Protein AF-A0A3D3QKA6-F1 (afdb_monomer_lite)

Radius of gyration: 18.06 Å; chains: 1; bounding box: 46×45×47 Å

pLDDT: mean 85.17, std 13.93, range [40.06, 96.19]

Structure (mmCIF, N/CA/C/O backbone):
data_AF-A0A3D3QKA6-F1
#
_entry.id   AF-A0A3D3QKA6-F1
#
loop_
_atom_site.group_PDB
_atom_site.id
_atom_site.type_symbol
_atom_site.label_atom_id
_atom_site.label_alt_id
_atom_site.label_comp_id
_atom_site.label_asym_id
_atom_site.label_entity_id
_atom_site.label_seq_id
_atom_site.pdbx_PDB_ins_code
_atom_site.Cartn_x
_atom_site.Cartn_y
_atom_site.Cartn_z
_atom_site.occupancy
_atom_site.B_iso_or_equiv
_atom_site.auth_seq_id
_atom_site.auth_comp_id
_atom_site.auth_asym_id
_atom_site.auth_atom_id
_atom_site.pdbx_PDB_model_num
ATOM 1 N N . ASP A 1 1 ? -20.004 14.102 7.498 1.00 83.31 1 ASP A N 1
ATOM 2 C CA . ASP A 1 1 ? -20.063 13.233 8.700 1.00 83.31 1 ASP A CA 1
ATOM 3 C C . ASP A 1 1 ? -20.345 11.765 8.412 1.00 83.31 1 ASP A C 1
ATOM 5 O O . ASP A 1 1 ? -19.633 10.918 8.941 1.00 83.31 1 ASP A O 1
ATOM 9 N N . ARG A 1 2 ? -21.342 11.422 7.583 1.00 93.69 2 ARG A N 1
ATOM 10 C CA . ARG A 1 2 ? -21.678 10.014 7.299 1.00 93.69 2 ARG A CA 1
ATOM 11 C C . ARG A 1 2 ? -20.517 9.218 6.685 1.00 93.69 2 ARG A C 1
ATOM 13 O O . ARG A 1 2 ? -20.254 8.111 7.138 1.00 93.69 2 ARG A O 1
ATOM 20 N N . ASP A 1 3 ? -19.802 9.792 5.719 1.00 95.44 3 ASP A N 1
ATOM 21 C CA . ASP A 1 3 ? -18.732 9.079 5.003 1.00 95.44 3 ASP A CA 1
ATOM 22 C C . ASP A 1 3 ? -17.523 8.808 5.902 1.00 95.44 3 ASP A C 1
ATOM 24 O O . ASP A 1 3 ? -16.982 7.709 5.899 1.00 95.44 3 ASP A O 1
ATOM 28 N N . ILE A 1 4 ? -17.162 9.770 6.759 1.00 93.56 4 ILE A N 1
ATOM 29 C CA . ILE A 1 4 ? -16.107 9.588 7.765 1.00 93.56 4 ILE A CA 1
ATOM 30 C C . ILE A 1 4 ? -16.489 8.447 8.708 1.00 93.56 4 ILE A C 1
ATOM 32 O O . ILE A 1 4 ? -15.700 7.534 8.912 1.00 93.56 4 ILE A O 1
ATOM 36 N N . ASN A 1 5 ? -17.720 8.440 9.229 1.00 92.06 5 ASN A N 1
ATOM 37 C CA . ASN A 1 5 ? -18.192 7.348 10.081 1.00 92.06 5 ASN A CA 1
ATOM 38 C C . ASN A 1 5 ? -18.186 5.991 9.361 1.00 92.06 5 ASN A C 1
ATOM 40 O O . ASN A 1 5 ? -17.873 4.980 9.984 1.00 92.06 5 ASN A O 1
ATOM 44 N N . CYS A 1 6 ? -18.507 5.965 8.065 1.00 92.38 6 CYS A N 1
ATOM 45 C CA . CYS A 1 6 ? -18.419 4.759 7.244 1.00 92.38 6 CYS A CA 1
ATOM 46 C C . CYS A 1 6 ? -16.974 4.242 7.171 1.00 92.38 6 CYS A C 1
ATOM 48 O O . CYS A 1 6 ? -16.729 3.072 7.460 1.00 92.38 6 CYS A O 1
ATOM 50 N N . LEU A 1 7 ? -16.006 5.120 6.882 1.00 93.56 7 LEU A N 1
ATOM 51 C CA . LEU A 1 7 ? -14.583 4.764 6.837 1.00 93.56 7 LEU A CA 1
ATOM 52 C C . LEU A 1 7 ? -14.073 4.274 8.197 1.00 93.56 7 LEU A C 1
ATOM 54 O O . LEU A 1 7 ? -13.435 3.227 8.265 1.00 93.56 7 LEU A O 1
ATOM 58 N N . LEU A 1 8 ? -14.401 4.981 9.284 1.00 93.44 8 LEU A N 1
ATOM 59 C CA . LEU A 1 8 ? -14.001 4.579 10.636 1.00 93.44 8 LEU A CA 1
ATOM 60 C C . LEU A 1 8 ? -14.556 3.194 10.993 1.00 93.44 8 LEU A C 1
ATOM 62 O O . LEU A 1 8 ? -13.825 2.368 11.523 1.00 93.44 8 LEU A O 1
ATOM 66 N N . ARG A 1 9 ? -15.821 2.904 10.667 1.00 90.25 9 ARG A N 1
ATOM 67 C CA . ARG A 1 9 ? -16.431 1.587 10.926 1.00 90.25 9 ARG A CA 1
ATOM 68 C C . ARG A 1 9 ? -15.888 0.476 10.032 1.00 90.25 9 ARG A C 1
ATOM 70 O O . ARG A 1 9 ? -15.895 -0.673 10.453 1.00 90.25 9 ARG A O 1
ATOM 77 N N . SER A 1 10 ? -15.451 0.812 8.820 1.00 92.88 10 SER A N 1
ATOM 78 C CA . SER A 1 10 ? -14.953 -0.173 7.856 1.00 92.88 10 SER A CA 1
ATOM 79 C C . SER A 1 10 ? -13.518 -0.599 8.161 1.00 92.88 10 SER A C 1
ATOM 81 O O . SER A 1 10 ? -13.196 -1.773 8.055 1.00 92.88 10 SER A O 1
ATOM 83 N N . TYR A 1 11 ? -12.659 0.345 8.556 1.00 94.56 11 TYR A N 1
ATOM 84 C CA . TYR A 1 11 ? -11.219 0.101 8.685 1.00 94.56 11 TYR A CA 1
ATOM 85 C C . TYR A 1 11 ? -10.712 -0.020 10.126 1.00 94.56 11 TYR A C 1
ATOM 87 O O . TYR A 1 11 ? -9.586 -0.474 10.323 1.00 94.56 11 TYR A O 1
ATOM 95 N N . ALA A 1 12 ? -11.472 0.428 11.134 1.00 93.44 12 ALA A N 1
ATOM 96 C CA . ALA A 1 12 ? -10.968 0.441 12.503 1.00 93.44 12 ALA A CA 1
ATOM 97 C C . ALA A 1 12 ? -11.005 -0.942 13.153 1.00 93.44 12 ALA A C 1
ATOM 99 O O . ALA A 1 12 ? -12.075 -1.505 13.378 1.00 93.44 12 ALA A O 1
ATOM 100 N N . VAL A 1 13 ? -9.839 -1.409 13.590 1.00 91.12 13 VAL A N 1
ATOM 101 C CA . VAL A 1 13 ? -9.733 -2.506 14.553 1.00 91.12 13 VAL A CA 1
ATOM 102 C C . VAL A 1 13 ? -9.958 -1.943 15.946 1.00 91.12 13 VAL A C 1
ATOM 104 O O . VAL A 1 13 ? -9.255 -1.025 16.384 1.00 91.12 13 VAL A O 1
ATOM 107 N N . LYS A 1 14 ? -10.932 -2.490 16.671 1.00 87.62 14 LYS A N 1
ATOM 108 C CA . LYS A 1 14 ? -11.156 -2.105 18.064 1.00 87.62 14 LYS A CA 1
ATOM 109 C C . LYS A 1 14 ? -10.133 -2.789 18.968 1.00 87.62 14 LYS A C 1
ATOM 111 O O . LYS A 1 14 ? -9.947 -4.002 18.894 1.00 87.62 14 LYS A O 1
ATOM 116 N N . VAL A 1 15 ? -9.510 -2.018 19.857 1.00 85.31 15 VAL A N 1
ATOM 117 C CA . VAL A 1 15 ? -8.540 -2.530 20.834 1.00 85.31 15 VAL A CA 1
ATOM 118 C C . VAL A 1 15 ? -9.020 -2.201 22.258 1.00 85.31 15 VAL A C 1
ATOM 120 O O . VAL A 1 15 ? -9.281 -1.025 22.543 1.00 85.31 15 VAL A O 1
ATOM 123 N N . PRO A 1 16 ? -9.152 -3.201 23.160 1.00 80.62 16 PRO A N 1
ATOM 124 C CA . PRO A 1 16 ? -8.926 -4.642 22.948 1.00 80.62 16 PRO A CA 1
ATOM 125 C C . PRO A 1 16 ? -9.944 -5.277 21.986 1.00 80.62 16 PRO A C 1
ATOM 127 O O . PRO A 1 16 ? -11.100 -4.837 21.941 1.00 80.62 16 PRO A O 1
ATOM 130 N N . ARG A 1 17 ? -9.513 -6.306 21.238 1.00 74.31 17 ARG A N 1
ATOM 131 C CA . ARG A 1 17 ? -10.399 -7.083 20.358 1.00 74.31 17 ARG A CA 1
ATOM 132 C C . ARG A 1 17 ? -11.452 -7.788 21.211 1.00 74.31 17 ARG A C 1
ATOM 134 O O . ARG A 1 17 ? -11.113 -8.463 22.181 1.00 74.31 17 ARG A O 1
ATOM 141 N N . GLU A 1 18 ? -12.720 -7.596 20.869 1.00 69.56 18 GLU A N 1
ATOM 142 C CA . GLU A 1 18 ? -13.801 -8.405 21.432 1.00 69.56 18 GLU A CA 1
ATOM 143 C C . GLU A 1 18 ? -13.710 -9.800 20.813 1.00 69.56 18 GLU A C 1
ATOM 145 O O . GLU A 1 18 ? -13.625 -9.931 19.597 1.00 69.56 18 GLU A O 1
ATOM 150 N N . GLN A 1 19 ? -13.704 -10.842 21.643 1.00 62.72 19 GLN A N 1
ATOM 151 C CA . GLN A 1 19 ? -14.022 -12.186 21.170 1.00 62.72 19 GLN A CA 1
ATOM 152 C C . GLN A 1 19 ? -15.538 -12.237 20.988 1.00 62.72 19 GLN A C 1
ATOM 154 O O . GLN A 1 19 ? -16.265 -12.566 21.924 1.00 62.72 19 GLN A O 1
ATOM 159 N N . SER A 1 20 ? -16.018 -11.800 19.828 1.00 62.84 20 SER A N 1
ATOM 160 C CA . SER A 1 20 ? -17.395 -12.038 19.401 1.00 62.84 20 SER A CA 1
ATOM 161 C C . SER A 1 20 ? -17.460 -13.317 18.578 1.00 62.84 20 SER A C 1
ATOM 163 O O . SER A 1 20 ? -16.480 -13.695 17.934 1.00 62.84 20 SER A O 1
ATOM 165 N N . ASP A 1 21 ? -18.616 -13.974 18.604 1.00 62.91 21 ASP A N 1
ATOM 166 C CA . ASP A 1 21 ? -18.924 -15.061 17.682 1.00 62.91 21 ASP A CA 1
ATOM 167 C C . ASP A 1 21 ? -18.739 -14.555 16.234 1.00 62.91 21 ASP A C 1
ATOM 169 O O . ASP A 1 21 ? -19.217 -13.456 15.925 1.00 62.91 21 ASP A O 1
ATOM 173 N N . PRO A 1 22 ? -18.011 -15.269 15.355 1.00 61.38 22 PRO A N 1
ATOM 174 C CA . PRO A 1 22 ? -17.880 -14.890 13.951 1.00 61.38 22 PRO A CA 1
ATOM 175 C C . PRO A 1 22 ? -19.231 -14.752 13.232 1.00 61.38 22 PRO A C 1
ATOM 177 O O . PRO A 1 22 ? -19.319 -13.952 12.302 1.00 61.38 22 PRO A O 1
ATOM 180 N N . GLU A 1 23 ? -20.290 -15.446 13.670 1.00 63.56 23 GLU A N 1
ATOM 181 C CA . GLU A 1 23 ? -21.637 -15.267 13.098 1.00 63.56 23 GLU A CA 1
ATOM 182 C C . GLU A 1 23 ? -22.328 -13.967 13.560 1.00 63.56 23 GLU A C 1
ATOM 184 O O . GLU A 1 23 ? -23.185 -13.437 12.853 1.00 63.56 23 GLU A O 1
ATOM 189 N N . ASP A 1 24 ? -21.895 -13.396 14.690 1.00 58.84 24 ASP A N 1
ATOM 190 C CA . ASP A 1 24 ? -22.331 -12.088 15.206 1.00 58.84 24 ASP A CA 1
ATOM 191 C C . ASP A 1 24 ? -21.391 -10.941 14.787 1.00 58.84 24 ASP A C 1
ATOM 193 O O . ASP A 1 24 ? -21.586 -9.780 15.179 1.00 58.84 24 ASP A O 1
ATOM 197 N N . ALA A 1 25 ? -20.346 -11.237 14.005 1.00 60.66 25 ALA A N 1
ATOM 198 C CA . ALA A 1 25 ? -19.336 -10.264 13.623 1.00 60.66 25 ALA A CA 1
ATOM 199 C C . ALA A 1 25 ? -19.913 -9.226 12.647 1.00 60.66 25 ALA A C 1
ATOM 201 O O . ALA A 1 25 ? -19.838 -9.337 11.428 1.00 60.66 25 ALA A O 1
ATOM 202 N N . LEU A 1 26 ? -20.426 -8.129 13.204 1.00 68.94 26 LEU A N 1
ATOM 203 C CA . LEU A 1 26 ? -20.766 -6.898 12.478 1.00 68.94 26 LEU A CA 1
ATOM 204 C C . LEU A 1 26 ? -19.518 -6.112 12.022 1.00 68.94 26 LEU A C 1
ATOM 206 O O . LEU A 1 26 ? -19.617 -4.930 11.675 1.00 68.94 26 LEU A O 1
ATOM 210 N N . GLU A 1 27 ? -18.331 -6.717 12.089 1.00 77.19 27 GLU A N 1
ATOM 211 C CA . GLU A 1 27 ? -17.070 -6.070 11.746 1.00 77.19 27 GLU A CA 1
ATOM 212 C C . GLU A 1 27 ? -16.792 -6.226 10.251 1.00 77.19 27 GLU A C 1
ATOM 214 O O . GLU A 1 27 ? -16.945 -7.290 9.660 1.00 77.19 27 GLU A O 1
ATOM 219 N N . CYS A 1 28 ? -16.419 -5.123 9.607 1.00 87.50 28 CYS A N 1
ATOM 220 C CA . CYS A 1 28 ? -16.078 -5.148 8.195 1.00 87.50 28 CYS A CA 1
ATOM 221 C C . CYS A 1 28 ? -14.749 -5.902 8.010 1.00 87.50 28 CYS A C 1
ATOM 223 O O . CYS A 1 28 ? -13.797 -5.598 8.738 1.00 87.50 28 CYS A O 1
ATOM 225 N N . PRO A 1 29 ? -14.620 -6.795 7.009 1.00 89.94 29 PRO A N 1
ATOM 226 C CA . PRO A 1 29 ? -13.369 -7.517 6.750 1.00 89.94 29 PRO A CA 1
ATOM 227 C C . PRO A 1 29 ? -12.192 -6.576 6.445 1.00 89.94 29 PRO A C 1
ATOM 229 O O . PRO A 1 29 ? -11.040 -6.912 6.688 1.00 89.94 29 PRO A O 1
ATOM 232 N N . LEU A 1 30 ? -12.456 -5.344 5.990 1.00 92.88 30 LEU A N 1
ATOM 233 C CA . LEU A 1 30 ? -11.415 -4.332 5.766 1.00 92.88 30 LEU A CA 1
ATOM 234 C C . LEU A 1 30 ? -10.689 -3.903 7.050 1.00 92.88 30 LEU A C 1
ATOM 236 O O . LEU A 1 30 ? -9.596 -3.341 6.971 1.00 92.88 30 LEU A O 1
ATOM 240 N N . SER A 1 31 ? -11.258 -4.173 8.226 1.00 91.81 31 SER A N 1
ATOM 241 C CA . SER A 1 31 ? -10.574 -3.958 9.499 1.00 91.81 31 SER A CA 1
ATOM 242 C C . SER A 1 31 ? -9.347 -4.867 9.649 1.00 91.81 31 SER A C 1
ATOM 244 O O . SER A 1 31 ? -8.357 -4.456 10.254 1.00 91.81 31 SER A O 1
ATOM 246 N N . GLU A 1 32 ? -9.329 -6.046 9.021 1.00 90.31 32 GLU A N 1
ATOM 247 C CA . GLU A 1 32 ? -8.191 -6.975 9.063 1.00 90.31 32 GLU A CA 1
ATOM 248 C C . GLU A 1 32 ? -6.933 -6.414 8.393 1.00 90.31 32 GLU A C 1
ATOM 250 O O . GLU A 1 32 ? -5.823 -6.783 8.770 1.00 90.31 32 GLU A O 1
ATOM 255 N N . LEU A 1 33 ? -7.086 -5.436 7.490 1.00 93.12 33 LEU A N 1
ATOM 256 C CA . LEU A 1 33 ? -5.962 -4.700 6.897 1.00 93.12 33 LEU A CA 1
ATOM 257 C C . LEU A 1 33 ? -5.149 -3.931 7.947 1.00 93.12 33 LEU A C 1
ATOM 259 O O . LEU A 1 33 ? -4.027 -3.499 7.677 1.00 93.12 33 LEU A O 1
ATOM 263 N N . GLY A 1 34 ? -5.729 -3.705 9.131 1.00 92.88 34 GLY A N 1
ATOM 264 C CA . GLY A 1 34 ? -5.038 -3.116 10.266 1.00 92.88 34 GLY A CA 1
ATOM 265 C C . GLY A 1 34 ? -4.510 -1.717 9.977 1.00 92.88 34 GLY A C 1
ATOM 266 O O . GLY A 1 34 ? -3.464 -1.365 10.501 1.00 92.88 34 GLY A O 1
ATOM 267 N N . VAL A 1 35 ? -5.184 -0.930 9.130 1.00 95.25 35 VAL A N 1
ATOM 268 C CA . VAL A 1 35 ? -4.762 0.437 8.757 1.00 95.25 35 VAL A CA 1
ATOM 269 C C . VAL A 1 35 ? -5.185 1.492 9.782 1.00 95.25 35 VAL A C 1
ATOM 271 O O . VAL A 1 35 ? -4.569 2.554 9.879 1.00 95.25 35 VAL A O 1
ATOM 274 N N . LEU A 1 36 ? -6.226 1.209 10.567 1.00 95.69 36 LEU A N 1
ATOM 275 C CA . LEU A 1 36 ? -6.807 2.133 11.533 1.00 95.69 36 LEU A CA 1
ATOM 276 C C . LEU A 1 36 ? -7.088 1.402 12.849 1.00 95.69 36 LEU A C 1
ATOM 278 O O . LEU A 1 36 ? -7.633 0.300 12.856 1.00 95.69 36 LEU A O 1
ATOM 282 N N . ILE A 1 37 ? -6.741 2.026 13.970 1.00 94.62 37 ILE A N 1
ATOM 283 C CA . ILE A 1 37 ? -6.982 1.491 15.311 1.00 94.62 37 ILE A CA 1
ATOM 284 C C . ILE A 1 37 ? -7.942 2.414 16.050 1.00 94.62 37 ILE A C 1
ATOM 286 O O . ILE A 1 37 ? -7.770 3.636 16.054 1.00 94.62 37 ILE A O 1
ATOM 290 N N . HIS A 1 38 ? -8.926 1.816 16.716 1.00 94.31 38 HIS A N 1
ATOM 291 C CA . HIS A 1 38 ? -9.822 2.491 17.646 1.00 94.31 38 HIS A CA 1
ATOM 292 C C . HIS A 1 38 ? -9.517 2.052 19.080 1.00 94.31 38 HIS A C 1
ATOM 294 O O . HIS A 1 38 ? -9.739 0.896 19.457 1.00 94.31 38 HIS A O 1
ATOM 300 N N . SER A 1 39 ? -9.025 2.989 19.893 1.00 92.06 39 SER A N 1
ATOM 301 C CA . SER A 1 39 ? -8.809 2.754 21.321 1.00 92.06 39 SER A CA 1
ATOM 302 C C . SER A 1 39 ? -10.123 2.917 22.075 1.00 92.06 39 SER A C 1
ATOM 304 O O . SER A 1 39 ? -10.619 4.034 22.217 1.00 92.06 39 SER A O 1
ATOM 306 N N . LYS A 1 40 ? -10.676 1.823 22.613 1.00 84.81 40 LYS A N 1
ATOM 307 C CA . LYS A 1 40 ? -11.932 1.887 23.385 1.00 84.81 40 LYS A CA 1
ATOM 308 C C . LYS A 1 40 ? -11.809 2.719 24.658 1.00 84.81 40 LYS A C 1
ATOM 310 O O . LYS A 1 40 ? -12.783 3.323 25.087 1.00 84.81 40 LYS A O 1
ATOM 315 N N . GLN A 1 41 ? -10.621 2.738 25.262 1.00 85.62 41 GLN A N 1
ATOM 316 C CA . GLN A 1 41 ? -10.383 3.459 26.512 1.00 85.62 41 GLN A CA 1
ATOM 317 C C . GLN A 1 41 ? -10.466 4.973 26.325 1.00 85.62 41 GLN A C 1
ATOM 319 O O . GLN A 1 41 ? -10.957 5.672 27.206 1.00 85.62 41 GLN A O 1
ATOM 324 N N . SER A 1 42 ? -9.979 5.479 25.191 1.00 89.62 42 SER A N 1
ATOM 325 C CA . SER A 1 42 ? -9.901 6.916 24.932 1.00 89.62 42 SER A CA 1
ATOM 326 C C . SER A 1 42 ? -10.913 7.415 23.897 1.00 89.62 42 SER A C 1
ATOM 328 O O . SER A 1 42 ? -11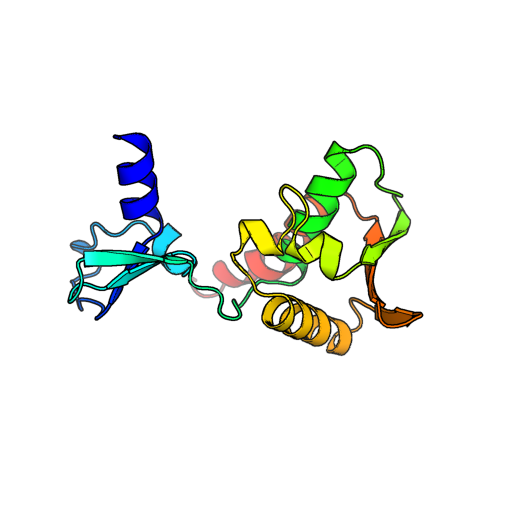.118 8.619 23.787 1.00 89.62 42 SER A O 1
ATOM 330 N N . GLY A 1 43 ? -11.541 6.514 23.134 1.00 89.19 43 GLY A N 1
ATOM 331 C CA . GLY A 1 43 ? -12.450 6.839 22.031 1.00 89.19 43 GLY A CA 1
ATOM 332 C C . GLY A 1 43 ? -11.751 7.408 20.791 1.00 89.19 43 GLY A C 1
ATOM 333 O O . GLY A 1 43 ? -12.420 7.808 19.838 1.00 89.19 43 GLY A O 1
ATOM 334 N N . PHE A 1 44 ? -10.415 7.475 20.785 1.00 93.31 44 PHE A N 1
ATOM 335 C CA . PHE A 1 44 ? -9.652 8.039 19.675 1.00 93.31 44 PHE A CA 1
ATOM 336 C C . PHE A 1 44 ? -9.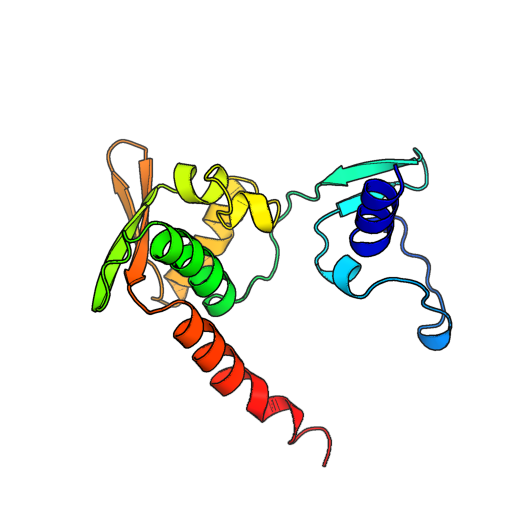315 6.998 18.610 1.00 93.31 44 PHE A C 1
ATOM 338 O O . PHE A 1 44 ? -9.015 5.834 18.897 1.00 93.31 44 PHE A O 1
ATOM 345 N N . PHE A 1 45 ? -9.293 7.480 17.370 1.00 95.12 45 PHE A N 1
ATOM 346 C CA . PHE A 1 45 ? -8.839 6.750 16.197 1.00 95.12 45 PHE A CA 1
ATOM 347 C C . PHE A 1 45 ? -7.446 7.229 15.805 1.00 95.12 45 PHE A C 1
ATOM 349 O O . PHE A 1 45 ? -7.177 8.431 15.810 1.00 95.12 45 PHE A O 1
ATOM 356 N N . HIS A 1 46 ? -6.569 6.305 15.433 1.00 94.75 46 HIS A N 1
ATOM 357 C CA . HIS A 1 46 ? -5.260 6.637 14.883 1.00 94.75 46 HIS A CA 1
ATOM 358 C C . HIS A 1 46 ? -4.877 5.664 13.774 1.00 94.75 46 HIS A C 1
ATOM 360 O O . HIS A 1 46 ? -5.285 4.503 13.776 1.00 94.75 46 HIS A O 1
ATOM 366 N N . LEU A 1 47 ? -4.097 6.155 12.811 1.00 95.50 47 LEU A N 1
ATOM 367 C CA . LEU A 1 47 ? -3.532 5.312 11.766 1.00 95.50 47 LEU A CA 1
ATOM 368 C C . LEU A 1 47 ? -2.504 4.371 12.381 1.00 95.50 47 LEU A C 1
ATOM 370 O O . LEU A 1 47 ? -1.596 4.822 13.082 1.00 95.50 47 LEU A O 1
ATOM 374 N N . ASN A 1 48 ? -2.629 3.089 12.069 1.00 95.50 48 ASN A N 1
ATOM 375 C CA . ASN A 1 48 ? -1.608 2.116 12.401 1.00 95.50 48 ASN A CA 1
ATOM 376 C C . ASN A 1 48 ? -0.490 2.202 11.362 1.00 95.50 48 ASN A C 1
ATOM 378 O O . ASN A 1 48 ? -0.701 1.871 10.192 1.00 95.50 48 ASN A O 1
ATOM 382 N N . ARG A 1 49 ? 0.684 2.661 11.796 1.00 95.06 49 ARG A N 1
ATOM 383 C CA . ARG A 1 49 ? 1.837 2.884 10.919 1.00 95.06 49 ARG A CA 1
ATOM 384 C C . ARG A 1 49 ? 2.858 1.750 10.917 1.00 95.06 49 ARG A C 1
ATOM 386 O O . ARG A 1 49 ? 3.921 1.902 10.315 1.00 95.06 49 ARG A O 1
ATOM 393 N N . ASP A 1 50 ? 2.515 0.642 11.557 1.00 93.38 50 ASP A N 1
ATOM 394 C CA . ASP A 1 50 ? 3.370 -0.531 11.656 1.00 93.38 50 ASP A CA 1
ATOM 395 C C . ASP A 1 50 ? 3.510 -1.238 10.301 1.00 93.38 50 ASP A C 1
ATOM 397 O O . ASP A 1 50 ? 2.717 -1.016 9.369 1.00 93.38 50 ASP A O 1
ATOM 401 N N . LEU A 1 51 ? 4.530 -2.095 10.212 1.00 93.94 51 LEU A N 1
ATOM 402 C CA . LEU A 1 51 ? 4.748 -2.995 9.085 1.00 93.94 51 LEU A CA 1
ATOM 403 C C . LEU A 1 51 ? 3.520 -3.889 8.876 1.00 93.94 51 LEU A C 1
ATOM 405 O O . LEU A 1 51 ? 2.922 -4.389 9.830 1.00 93.94 51 LEU A O 1
ATOM 409 N N . LYS A 1 52 ? 3.148 -4.090 7.611 1.00 93.75 52 LYS A N 1
ATOM 410 C CA . LYS A 1 52 ? 2.002 -4.913 7.214 1.00 93.75 52 LYS A CA 1
ATOM 411 C C . LYS A 1 52 ? 2.479 -6.035 6.293 1.00 93.75 52 LYS A C 1
ATOM 413 O O . LYS A 1 52 ? 3.368 -5.777 5.480 1.00 93.75 52 LYS A O 1
ATOM 418 N N . PRO A 1 53 ? 1.899 -7.245 6.386 1.00 91.75 53 PRO A N 1
ATOM 419 C CA . PRO A 1 53 ? 2.263 -8.383 5.546 1.00 91.75 53 PRO A CA 1
ATOM 420 C C . PRO A 1 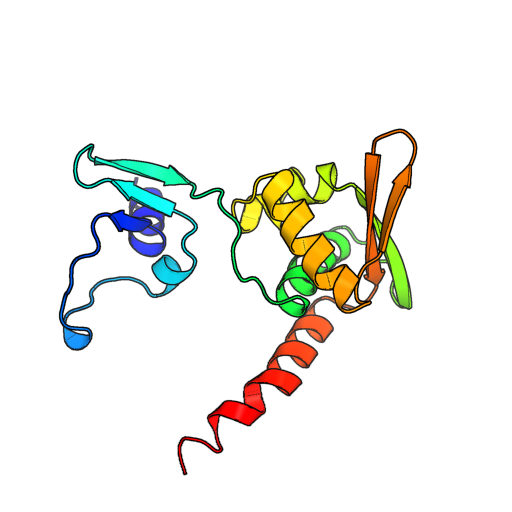53 ? 1.665 -8.208 4.145 1.00 91.75 53 PRO A C 1
ATOM 422 O O . PRO A 1 53 ? 0.670 -8.833 3.788 1.00 91.75 53 PRO A O 1
ATOM 425 N N . ILE A 1 54 ? 2.224 -7.283 3.373 1.00 93.06 54 ILE A N 1
ATOM 426 C CA . ILE A 1 54 ? 1.779 -7.000 2.010 1.00 93.06 54 ILE A CA 1
ATOM 427 C C . ILE A 1 54 ? 2.536 -7.955 1.077 1.00 93.06 54 ILE A C 1
ATOM 429 O O . ILE A 1 54 ? 3.758 -8.019 1.166 1.00 93.06 54 ILE A O 1
ATOM 433 N N . PRO A 1 55 ? 1.853 -8.708 0.201 1.00 92.44 55 PRO A N 1
ATOM 434 C CA . PRO A 1 55 ? 2.505 -9.487 -0.843 1.00 92.44 55 PRO A CA 1
ATOM 435 C C . PRO A 1 55 ? 3.272 -8.597 -1.821 1.00 92.44 55 PRO A C 1
ATOM 437 O O . PRO A 1 55 ? 2.840 -7.480 -2.138 1.00 92.44 55 PRO A O 1
ATOM 440 N N . PHE A 1 56 ? 4.378 -9.117 -2.347 1.00 91.38 56 PHE A N 1
ATOM 441 C CA . PHE A 1 56 ? 5.222 -8.388 -3.287 1.00 91.38 56 PHE A CA 1
ATOM 442 C C . PHE A 1 56 ? 4.439 -7.929 -4.523 1.00 91.38 56 PHE A C 1
ATOM 444 O O . PHE A 1 56 ? 4.548 -6.774 -4.937 1.00 91.38 56 PHE A O 1
ATOM 451 N N . GLU A 1 57 ? 3.589 -8.790 -5.069 1.00 92.69 57 GLU A N 1
ATOM 452 C CA . GLU A 1 57 ? 2.795 -8.517 -6.262 1.00 92.69 57 GLU A CA 1
ATOM 453 C C . GLU A 1 57 ? 1.782 -7.397 -6.011 1.00 92.69 57 GLU A C 1
ATOM 455 O O . GLU A 1 57 ? 1.593 -6.530 -6.862 1.00 92.69 57 GLU A O 1
ATOM 460 N N . LEU A 1 58 ? 1.163 -7.357 -4.825 1.00 94.06 58 LEU A N 1
ATOM 461 C CA . LEU A 1 58 ? 0.237 -6.281 -4.457 1.00 94.06 58 LEU A CA 1
ATOM 462 C C . LEU A 1 58 ? 0.967 -4.949 -4.269 1.00 94.06 58 LEU A C 1
ATOM 464 O O . LEU A 1 58 ? 0.446 -3.898 -4.656 1.00 94.06 58 LEU A O 1
ATOM 468 N N . PHE A 1 59 ? 2.183 -4.981 -3.719 1.00 94.12 59 PHE A N 1
ATOM 469 C CA . PHE A 1 59 ? 3.036 -3.799 -3.656 1.00 94.12 59 PHE A CA 1
ATOM 470 C C . PHE A 1 59 ? 3.425 -3.326 -5.065 1.00 94.12 59 PHE A C 1
ATOM 472 O O . PHE A 1 59 ? 3.298 -2.138 -5.373 1.00 94.12 59 PHE A O 1
ATOM 479 N N . GLY A 1 60 ? 3.827 -4.249 -5.941 1.00 93.31 60 GLY A N 1
ATOM 480 C CA . GLY A 1 60 ? 4.192 -3.950 -7.321 1.00 93.31 60 GLY A CA 1
ATOM 481 C C . GLY A 1 60 ? 3.029 -3.393 -8.140 1.00 93.31 60 GLY A C 1
ATOM 482 O O . GLY A 1 60 ? 3.198 -2.390 -8.840 1.00 93.31 60 GLY A O 1
ATOM 483 N N . TYR A 1 61 ? 1.829 -3.953 -7.968 1.00 95.50 61 TYR A N 1
ATOM 484 C CA . TYR A 1 61 ? 0.583 -3.401 -8.498 1.00 95.50 61 TYR A CA 1
ATOM 485 C C . TYR A 1 61 ? 0.370 -1.963 -8.021 1.00 95.50 61 TYR A C 1
ATOM 487 O O . TYR A 1 61 ? 0.176 -1.071 -8.843 1.00 95.50 61 TYR A O 1
ATOM 495 N N . ALA A 1 62 ? 0.436 -1.717 -6.708 1.00 95.50 62 ALA A N 1
ATOM 496 C CA . ALA A 1 62 ? 0.168 -0.395 -6.146 1.00 95.50 62 ALA A CA 1
ATOM 497 C C . ALA A 1 62 ? 1.121 0.674 -6.704 1.00 95.50 62 ALA A C 1
ATOM 499 O O . ALA A 1 62 ? 0.682 1.775 -7.030 1.00 95.50 62 ALA A O 1
ATOM 500 N N . VAL A 1 63 ? 2.406 0.343 -6.854 1.00 94.81 63 VAL A N 1
ATOM 501 C CA . VAL A 1 63 ? 3.410 1.247 -7.432 1.00 94.81 63 VAL A CA 1
ATOM 502 C C . VAL A 1 63 ? 3.151 1.475 -8.920 1.00 94.81 63 VAL A C 1
ATOM 504 O O . VAL A 1 63 ? 2.984 2.615 -9.355 1.00 94.81 63 VAL A O 1
ATOM 507 N N . THR A 1 64 ? 3.083 0.403 -9.710 1.00 94.19 64 THR A N 1
ATOM 508 C CA . THR A 1 64 ? 2.954 0.517 -11.172 1.00 94.19 64 THR A CA 1
ATOM 509 C C . THR A 1 64 ? 1.627 1.131 -11.598 1.00 94.19 64 THR A C 1
ATOM 511 O O . THR A 1 64 ? 1.620 1.901 -12.549 1.00 94.19 64 THR A O 1
ATOM 514 N N . HIS A 1 65 ? 0.540 0.920 -10.851 1.00 95.69 65 HIS A N 1
ATOM 515 C CA . HIS A 1 65 ? -0.756 1.567 -11.090 1.00 95.69 65 HIS A CA 1
ATOM 516 C C . HIS A 1 65 ? -0.693 3.094 -10.974 1.00 95.69 65 HIS A C 1
ATOM 518 O O . HIS A 1 65 ? -1.345 3.807 -11.734 1.00 95.69 65 HIS A O 1
ATOM 524 N N . VAL A 1 66 ? 0.090 3.633 -10.035 1.00 95.62 66 VAL A N 1
ATOM 525 C CA . VAL A 1 66 ? 0.254 5.092 -9.892 1.00 95.62 66 VAL A CA 1
ATOM 526 C C . VAL A 1 66 ? 1.082 5.668 -11.040 1.00 95.62 66 VAL A C 1
ATOM 528 O O .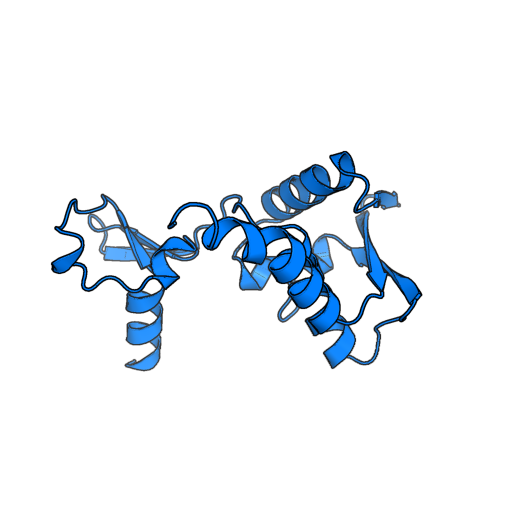 VAL A 1 66 ? 0.736 6.717 -11.592 1.00 95.62 66 VAL A O 1
ATOM 531 N N . ILE A 1 67 ? 2.158 4.973 -11.407 1.00 93.75 67 ILE A N 1
ATOM 532 C CA . ILE A 1 67 ? 3.068 5.375 -12.486 1.00 93.75 67 ILE A CA 1
ATOM 533 C C . ILE A 1 67 ? 2.349 5.306 -13.844 1.00 93.75 67 ILE A C 1
ATOM 535 O O . ILE A 1 67 ? 2.443 6.235 -14.644 1.00 93.75 67 ILE A O 1
ATOM 539 N N . GLU A 1 68 ? 1.570 4.249 -14.080 1.00 94.06 68 GLU A N 1
ATOM 540 C CA . GLU A 1 68 ? 0.756 4.053 -15.286 1.00 94.06 68 GLU A CA 1
ATOM 541 C C . GLU A 1 68 ? -0.269 5.178 -15.459 1.00 94.06 68 GLU A C 1
ATOM 543 O O . GLU A 1 68 ? -0.373 5.758 -16.532 1.00 94.06 68 GLU A O 1
ATOM 548 N N . ARG A 1 69 ? -0.952 5.591 -14.383 1.00 92.81 69 ARG A N 1
ATOM 549 C CA . ARG A 1 69 ? -1.896 6.730 -14.420 1.00 92.81 69 ARG A CA 1
ATOM 550 C C . ARG A 1 69 ? -1.241 8.083 -14.679 1.00 92.81 69 ARG A C 1
ATOM 552 O O . ARG A 1 69 ? -1.954 9.056 -14.918 1.00 92.81 69 ARG A O 1
ATOM 559 N N . SER A 1 70 ? 0.080 8.149 -14.565 1.00 90.62 70 SER A N 1
ATOM 560 C CA . SER A 1 70 ? 0.872 9.343 -14.842 1.00 90.62 70 SER A CA 1
ATOM 561 C C . SER A 1 70 ? 1.548 9.281 -16.218 1.00 90.62 70 SER A C 1
ATOM 563 O O . SER A 1 70 ? 2.320 10.182 -16.535 1.00 90.62 70 SER A O 1
ATOM 565 N N . ASP A 1 71 ? 1.284 8.235 -17.015 1.00 87.69 71 ASP A N 1
ATOM 566 C CA . ASP A 1 71 ? 1.897 7.959 -18.323 1.00 87.69 71 ASP A CA 1
ATOM 567 C C . ASP A 1 71 ? 3.442 7.925 -18.299 1.00 87.69 71 ASP A C 1
ATOM 569 O O . ASP A 1 71 ? 4.109 8.191 -19.301 1.00 87.69 71 ASP A O 1
ATOM 573 N N . THR A 1 72 ? 4.041 7.600 -17.148 1.00 89.56 72 THR A N 1
ATOM 574 C CA . THR A 1 72 ? 5.505 7.543 -16.966 1.00 89.56 72 THR A CA 1
ATOM 575 C C . THR A 1 72 ? 6.051 6.123 -16.860 1.00 89.56 72 THR A C 1
ATOM 577 O O . THR A 1 72 ? 7.260 5.942 -16.689 1.00 89.56 72 THR A O 1
ATOM 580 N N . LEU A 1 73 ? 5.187 5.111 -16.973 1.00 89.56 73 LEU A N 1
ATOM 581 C CA . LEU A 1 73 ? 5.584 3.715 -16.844 1.00 89.56 73 LEU A CA 1
ATOM 582 C C . LEU A 1 73 ? 6.435 3.311 -18.045 1.00 89.56 73 LEU A C 1
ATOM 584 O O . LEU A 1 73 ? 5.972 3.306 -19.184 1.00 89.56 73 LEU A O 1
ATOM 588 N N . LYS A 1 74 ? 7.686 2.928 -17.792 1.00 88.38 74 LYS A N 1
ATOM 589 C CA . LYS A 1 74 ? 8.565 2.410 -18.842 1.00 88.38 74 LYS A CA 1
ATOM 590 C C . LYS A 1 74 ? 8.403 0.900 -18.970 1.00 88.38 74 LYS A C 1
ATOM 592 O O . LYS A 1 74 ? 9.169 0.142 -18.370 1.00 88.38 74 LYS A O 1
ATOM 597 N N . GLU A 1 75 ? 7.399 0.470 -19.726 1.00 87.44 75 GLU A N 1
ATOM 598 C CA . GLU A 1 75 ? 7.119 -0.952 -19.943 1.00 87.44 75 GLU A CA 1
ATOM 599 C C . GLU A 1 75 ? 8.338 -1.728 -20.468 1.00 87.44 75 GLU A C 1
ATOM 601 O O . GLU A 1 75 ? 9.093 -1.246 -21.314 1.00 87.44 75 GLU A O 1
ATOM 606 N N . GLY A 1 76 ? 8.553 -2.935 -19.938 1.00 81.56 76 GLY A N 1
ATOM 607 C CA . GLY A 1 76 ? 9.677 -3.800 -20.320 1.00 81.56 76 GLY A CA 1
ATOM 608 C C . GLY A 1 76 ? 11.049 -3.327 -19.825 1.00 81.56 76 GLY A C 1
ATOM 609 O O . GLY A 1 76 ? 12.063 -3.947 -20.143 1.00 81.56 76 GLY A O 1
ATOM 610 N N . SER A 1 77 ? 11.101 -2.253 -19.035 1.00 85.69 77 SER A N 1
ATOM 611 C CA . SER A 1 77 ? 12.327 -1.740 -18.425 1.00 85.69 77 SER A CA 1
ATOM 612 C C . SER A 1 77 ? 12.114 -1.413 -16.950 1.00 85.69 77 SER A C 1
ATOM 614 O O . SER A 1 77 ? 10.992 -1.412 -16.457 1.00 85.69 77 SER A O 1
ATOM 616 N N . ASN A 1 78 ? 13.193 -1.158 -16.221 1.00 87.56 78 ASN A N 1
ATOM 617 C CA . ASN A 1 78 ? 13.104 -0.851 -14.801 1.00 87.56 78 ASN A CA 1
ATOM 618 C C . ASN A 1 78 ? 12.719 0.617 -14.558 1.00 87.56 78 ASN A C 1
ATOM 620 O O . ASN A 1 78 ? 13.158 1.520 -15.274 1.00 87.56 78 ASN A O 1
ATOM 624 N N . ASN A 1 79 ? 11.909 0.837 -13.526 1.00 89.81 79 ASN A N 1
ATOM 625 C CA . ASN A 1 79 ? 11.507 2.148 -13.038 1.00 89.81 79 ASN A CA 1
ATOM 626 C C . ASN A 1 79 ? 12.134 2.354 -11.659 1.00 89.81 79 ASN A C 1
ATOM 628 O O . ASN A 1 79 ? 11.974 1.522 -10.767 1.00 89.81 79 ASN A O 1
ATOM 632 N N . ASP A 1 80 ? 12.853 3.458 -11.509 1.00 90.44 80 ASP A N 1
ATOM 633 C CA . ASP A 1 80 ? 13.562 3.807 -10.284 1.00 90.44 80 ASP A CA 1
ATOM 634 C C . ASP A 1 80 ? 12.746 4.877 -9.555 1.00 90.44 80 ASP A C 1
ATOM 636 O O . ASP A 1 80 ? 12.479 5.939 -10.120 1.00 90.44 80 ASP A O 1
ATOM 640 N N . LEU A 1 81 ? 12.341 4.594 -8.317 1.00 91.62 81 LEU A N 1
ATOM 641 C CA . LEU A 1 81 ? 11.619 5.530 -7.452 1.00 91.62 81 LEU A CA 1
ATOM 642 C C . LEU A 1 81 ? 12.393 5.731 -6.161 1.00 91.62 81 LEU A C 1
ATOM 644 O O . LEU A 1 81 ? 12.976 4.784 -5.633 1.00 91.62 81 LEU A O 1
ATOM 648 N N . SER A 1 82 ? 12.375 6.936 -5.600 1.00 92.50 82 SER A N 1
ATOM 649 C CA . SER A 1 82 ? 12.959 7.111 -4.274 1.00 92.50 82 SER A CA 1
ATOM 650 C C . SER A 1 82 ? 12.040 6.569 -3.182 1.00 92.50 82 SER A C 1
ATOM 652 O O . SER A 1 82 ? 10.811 6.589 -3.292 1.00 92.50 82 SER A O 1
ATOM 654 N N . LEU A 1 83 ? 12.629 6.115 -2.074 1.00 92.12 83 LEU A N 1
ATOM 655 C CA . LEU A 1 83 ? 11.866 5.691 -0.899 1.00 92.12 83 LEU A CA 1
ATOM 656 C C . LEU A 1 83 ? 10.953 6.823 -0.396 1.00 92.12 83 LEU A C 1
ATOM 658 O O . LEU A 1 83 ? 9.824 6.581 0.020 1.00 92.12 83 LEU A O 1
ATOM 662 N N . THR A 1 84 ? 11.416 8.072 -0.484 1.00 93.44 84 THR A N 1
ATOM 663 C CA . THR A 1 84 ? 10.624 9.255 -0.127 1.00 93.44 84 THR A CA 1
ATOM 664 C C . THR A 1 84 ? 9.371 9.376 -0.989 1.00 93.44 84 THR A C 1
ATOM 666 O O . THR A 1 84 ? 8.302 9.690 -0.456 1.00 93.44 84 THR A O 1
ATOM 669 N N . GLU A 1 85 ? 9.487 9.115 -2.292 1.00 94.25 85 GLU A N 1
ATOM 670 C CA . GLU A 1 85 ? 8.362 9.124 -3.224 1.00 94.25 85 GLU A CA 1
ATOM 671 C C . GLU A 1 85 ? 7.368 8.003 -2.906 1.00 94.25 85 GLU A C 1
ATOM 673 O O . GLU A 1 85 ? 6.174 8.266 -2.780 1.00 94.25 85 GLU A O 1
ATOM 678 N N . LEU A 1 86 ? 7.845 6.784 -2.649 1.00 94.75 86 LEU A N 1
ATOM 679 C CA . LEU A 1 86 ? 6.987 5.650 -2.278 1.00 94.75 86 LEU A CA 1
ATOM 680 C C . LEU A 1 86 ? 6.212 5.876 -0.973 1.00 94.75 86 LEU A C 1
ATOM 682 O O . LEU A 1 86 ? 5.088 5.393 -0.816 1.00 94.75 86 LEU A O 1
ATOM 686 N N . VAL A 1 87 ? 6.807 6.608 -0.030 1.00 95.56 87 VAL A N 1
ATOM 687 C CA . VAL A 1 87 ? 6.207 6.874 1.282 1.00 95.56 87 VAL A CA 1
ATOM 688 C C . VAL A 1 87 ? 5.221 8.038 1.228 1.00 95.56 87 VAL A C 1
ATOM 690 O O . VAL A 1 87 ? 4.131 7.954 1.795 1.00 95.56 87 VAL A O 1
ATOM 693 N N . ASN A 1 88 ? 5.596 9.134 0.563 1.00 95.44 88 ASN A N 1
ATOM 694 C CA . ASN A 1 88 ? 4.876 10.409 0.647 1.00 95.44 88 ASN A CA 1
ATOM 695 C C . ASN A 1 88 ? 4.099 10.775 -0.623 1.00 95.44 88 ASN A C 1
ATOM 697 O O . ASN A 1 88 ? 3.255 11.677 -0.582 1.00 95.44 88 ASN A O 1
ATOM 701 N N . GLY A 1 89 ? 4.370 10.105 -1.742 1.00 95.31 89 GLY A N 1
ATOM 702 C CA . GLY A 1 89 ? 3.739 10.382 -3.025 1.00 95.31 89 GLY A CA 1
ATOM 703 C C . GLY A 1 89 ? 2.224 10.194 -2.981 1.00 95.31 89 GLY A C 1
ATOM 704 O O . GLY A 1 89 ? 1.675 9.407 -2.202 1.00 95.31 89 GLY A O 1
ATOM 705 N N . ALA A 1 90 ? 1.510 10.959 -3.804 1.00 94.00 90 ALA A N 1
ATOM 706 C CA . ALA A 1 90 ? 0.062 10.827 -3.910 1.00 94.00 90 ALA A CA 1
ATOM 707 C C . ALA A 1 90 ? -0.296 9.426 -4.426 1.00 94.00 90 ALA A C 1
ATOM 709 O O . ALA A 1 90 ? 0.239 8.987 -5.436 1.00 94.00 90 ALA A O 1
ATOM 710 N N . ASN A 1 91 ? -1.200 8.734 -3.725 1.00 94.38 91 ASN A N 1
ATOM 711 C CA . ASN A 1 91 ? -1.625 7.358 -4.019 1.00 94.38 91 ASN A CA 1
ATOM 712 C C . ASN A 1 91 ? -0.514 6.292 -3.958 1.00 94.38 91 ASN A C 1
ATOM 714 O O . ASN A 1 91 ? -0.784 5.133 -4.252 1.00 94.38 91 ASN A O 1
ATOM 718 N N . MET A 1 92 ? 0.699 6.654 -3.533 1.00 96.19 92 MET A N 1
ATOM 719 C CA . MET A 1 92 ? 1.805 5.715 -3.373 1.00 96.19 92 MET A CA 1
ATOM 720 C C . MET A 1 92 ? 1.569 4.773 -2.181 1.00 96.19 92 MET A C 1
ATOM 722 O O . MET A 1 92 ? 0.863 5.144 -1.228 1.00 96.19 92 MET A O 1
ATOM 726 N N . PRO A 1 93 ? 2.151 3.558 -2.200 1.00 95.25 93 PRO A N 1
ATOM 727 C CA . PRO A 1 93 ? 1.848 2.502 -1.234 1.00 95.25 93 PRO A CA 1
ATOM 728 C C . PRO A 1 93 ? 2.057 2.921 0.223 1.00 95.25 93 PRO A C 1
ATOM 730 O O . PRO A 1 93 ? 1.268 2.523 1.076 1.00 95.25 93 PRO A O 1
ATOM 733 N N . GLY A 1 94 ? 3.035 3.777 0.534 1.00 95.56 94 GLY A N 1
ATOM 734 C CA . GLY A 1 94 ? 3.232 4.229 1.911 1.00 95.56 94 GLY A CA 1
ATOM 735 C C . GLY A 1 94 ? 2.061 5.047 2.460 1.00 95.56 94 GLY A C 1
ATOM 736 O O . GLY A 1 94 ? 1.708 4.908 3.631 1.00 95.56 94 GLY A O 1
ATOM 737 N N . ARG A 1 95 ? 1.370 5.830 1.621 1.00 95.06 95 ARG A N 1
ATOM 738 C CA . ARG A 1 95 ? 0.146 6.534 2.038 1.00 95.06 95 ARG A CA 1
ATOM 739 C C . ARG A 1 95 ? -1.068 5.616 2.061 1.00 95.06 95 ARG A C 1
ATOM 741 O O . ARG A 1 95 ? -1.873 5.727 2.982 1.00 95.06 95 ARG A O 1
ATOM 748 N N . VAL A 1 96 ? -1.201 4.738 1.066 1.00 95.38 96 VAL A N 1
ATOM 749 C CA . VAL A 1 96 ? -2.358 3.836 0.921 1.00 95.38 96 VAL A CA 1
ATOM 750 C C . VAL A 1 96 ? -2.392 2.797 2.040 1.00 95.38 96 VAL A C 1
ATOM 752 O O . VAL A 1 96 ? -3.428 2.602 2.668 1.00 95.38 96 VAL A O 1
ATOM 755 N N . PHE A 1 97 ? -1.250 2.184 2.342 1.00 95.75 97 PHE A N 1
ATOM 756 C CA . PHE A 1 97 ? -1.124 1.162 3.380 1.00 95.75 97 PHE A CA 1
ATOM 757 C C . PHE A 1 97 ? -0.758 1.737 4.753 1.00 95.75 97 PHE A C 1
ATOM 759 O O . PHE A 1 97 ? -0.513 0.978 5.689 1.00 95.75 97 PHE A O 1
ATOM 766 N N . ALA A 1 98 ? -0.719 3.067 4.887 1.00 96.12 98 ALA A N 1
ATOM 767 C CA . ALA A 1 98 ? -0.313 3.769 6.100 1.00 96.12 98 ALA A CA 1
ATOM 768 C C . ALA A 1 98 ? 1.005 3.209 6.668 1.00 96.12 98 ALA A C 1
ATOM 770 O O . ALA A 1 98 ? 1.018 2.632 7.747 1.00 96.12 98 ALA A O 1
ATOM 771 N N . LEU A 1 99 ? 2.106 3.333 5.931 1.00 96.06 99 LEU A N 1
ATOM 772 C CA . LEU A 1 99 ? 3.434 2.864 6.337 1.00 96.06 99 LEU A CA 1
ATOM 773 C C . LEU A 1 99 ? 4.347 4.052 6.651 1.00 96.06 99 LEU A C 1
ATOM 775 O O . LEU A 1 99 ? 4.245 5.122 6.044 1.00 96.06 99 LEU A O 1
ATOM 779 N N . THR A 1 100 ? 5.263 3.873 7.601 1.00 95.38 100 THR A N 1
ATOM 780 C CA . THR A 1 100 ? 6.387 4.803 7.783 1.00 95.38 100 THR A CA 1
ATOM 781 C C . THR A 1 100 ? 7.468 4.574 6.723 1.00 95.38 100 THR A C 1
ATOM 783 O O . THR A 1 100 ? 7.443 3.589 5.985 1.00 95.38 100 THR A O 1
ATOM 786 N N . SER A 1 101 ? 8.458 5.471 6.667 1.00 93.06 101 SER A N 1
ATOM 787 C CA . SER A 1 101 ? 9.656 5.263 5.842 1.00 93.06 101 SER A CA 1
ATOM 788 C C . SER A 1 101 ? 10.428 4.006 6.257 1.00 93.06 101 SER A C 1
ATOM 790 O O . SER A 1 101 ? 10.903 3.263 5.406 1.00 93.06 101 SER A O 1
ATOM 792 N N . GLU A 1 102 ? 10.482 3.727 7.561 1.00 93.81 102 GLU A N 1
ATOM 793 C CA . GLU A 1 102 ? 11.129 2.535 8.113 1.00 93.81 102 GLU A CA 1
ATOM 794 C C . GLU A 1 102 ? 10.365 1.256 7.758 1.00 93.81 102 GLU A C 1
ATOM 796 O O . GLU A 1 102 ? 10.957 0.348 7.189 1.00 93.81 102 GLU A O 1
ATOM 801 N N . ALA A 1 103 ? 9.043 1.232 7.957 1.00 95.06 103 ALA A N 1
ATOM 802 C CA . ALA A 1 103 ? 8.208 0.090 7.587 1.00 95.06 103 ALA A CA 1
ATOM 803 C C . ALA A 1 103 ? 8.209 -0.159 6.068 1.00 95.06 103 ALA A C 1
ATOM 805 O O . ALA A 1 103 ? 8.253 -1.300 5.624 1.00 95.06 103 ALA A O 1
ATOM 806 N N . THR A 1 104 ? 8.197 0.902 5.253 1.00 94.06 104 THR A N 1
ATOM 807 C CA . THR A 1 104 ? 8.289 0.769 3.788 1.00 94.06 104 THR A CA 1
ATOM 808 C C . THR A 1 104 ? 9.649 0.214 3.378 1.00 94.06 104 THR A C 1
ATOM 810 O O . THR A 1 104 ? 9.718 -0.653 2.515 1.00 94.06 104 THR A O 1
ATOM 813 N N . TYR A 1 105 ? 10.730 0.683 4.004 1.00 91.88 105 TYR A N 1
ATOM 814 C CA . TYR A 1 105 ? 12.071 0.165 3.754 1.00 91.88 105 TYR A CA 1
ATOM 815 C C . TYR A 1 105 ? 12.197 -1.309 4.142 1.00 91.88 105 TYR A C 1
ATOM 817 O O . TYR A 1 105 ? 12.712 -2.089 3.352 1.00 91.88 105 TYR A O 1
ATOM 825 N N . GLU A 1 106 ? 11.722 -1.688 5.328 1.00 92.44 106 GLU A N 1
ATOM 826 C CA . GLU A 1 106 ? 11.761 -3.071 5.808 1.00 92.44 106 GLU A CA 1
ATOM 827 C C . GLU A 1 106 ? 10.964 -4.003 4.889 1.00 92.44 106 GLU A C 1
ATOM 829 O O . GLU A 1 106 ? 11.466 -5.054 4.490 1.00 92.44 106 GLU A O 1
ATOM 834 N N . LEU A 1 107 ? 9.771 -3.573 4.465 1.00 92.06 107 LEU A N 1
ATOM 835 C CA . LEU A 1 107 ? 8.956 -4.298 3.496 1.00 92.06 107 LEU A CA 1
ATOM 836 C C . LEU A 1 107 ? 9.716 -4.514 2.182 1.00 92.06 107 LEU A C 1
ATOM 838 O O . LEU A 1 107 ? 9.837 -5.636 1.699 1.00 92.06 107 LEU A O 1
ATOM 842 N N . VAL A 1 108 ? 10.278 -3.442 1.630 1.00 90.38 108 VAL A N 1
ATOM 843 C CA . VAL A 1 108 ? 11.028 -3.474 0.373 1.00 90.38 108 VAL A CA 1
ATOM 844 C C . VAL A 1 108 ? 12.288 -4.344 0.474 1.00 90.38 108 VAL A C 1
ATOM 846 O O . VAL A 1 108 ? 12.568 -5.127 -0.433 1.00 90.38 108 VAL A O 1
ATOM 849 N N . ALA A 1 109 ? 13.020 -4.259 1.585 1.00 88.12 109 ALA A N 1
ATOM 850 C CA . ALA A 1 109 ? 14.201 -5.078 1.845 1.00 88.12 109 ALA A CA 1
ATOM 851 C C . ALA A 1 109 ? 13.852 -6.572 1.965 1.00 88.12 109 ALA A C 1
ATOM 853 O O . ALA A 1 109 ? 14.628 -7.425 1.530 1.00 88.12 109 ALA A O 1
ATOM 854 N N . SER A 1 110 ? 12.667 -6.906 2.492 1.00 87.69 110 SER A N 1
ATOM 855 C CA . SER A 1 110 ? 12.198 -8.296 2.539 1.00 87.69 110 SER A CA 1
ATOM 856 C C . SER A 1 110 ? 12.000 -8.900 1.139 1.00 87.69 110 SER A C 1
ATOM 858 O O . SER A 1 110 ? 12.238 -10.092 0.948 1.00 87.69 110 SER A O 1
ATOM 860 N N . TYR A 1 111 ? 11.663 -8.077 0.138 1.00 85.56 111 TYR A N 1
ATOM 861 C CA . TYR A 1 111 ? 11.526 -8.502 -1.260 1.00 85.56 111 TYR A CA 1
ATOM 862 C C . TYR A 1 111 ? 12.868 -8.590 -1.997 1.00 85.56 111 TYR A C 1
ATOM 864 O O . TYR A 1 111 ? 13.044 -9.441 -2.871 1.00 85.56 111 TYR A O 1
ATOM 872 N N . GLU A 1 112 ? 13.829 -7.731 -1.647 1.00 73.31 112 GLU A N 1
ATOM 873 C CA . GLU A 1 112 ? 15.196 -7.777 -2.187 1.00 73.31 112 GLU A CA 1
ATOM 874 C C . GLU A 1 112 ? 15.901 -9.088 -1.820 1.00 73.31 112 GLU A C 1
ATOM 876 O O . GLU A 1 112 ? 16.563 -9.688 -2.667 1.00 73.31 112 GLU A O 1
ATOM 881 N N . ALA A 1 113 ? 15.688 -9.601 -0.603 1.00 59.84 113 ALA A N 1
ATOM 882 C CA . ALA A 1 113 ? 16.165 -10.930 -0.213 1.00 59.84 113 ALA A CA 1
ATOM 883 C C . ALA A 1 113 ? 15.617 -12.054 -1.124 1.00 59.84 113 ALA A C 1
ATOM 885 O O . ALA A 1 113 ? 16.269 -13.084 -1.288 1.00 59.84 113 ALA A O 1
ATOM 886 N N . GLY A 1 114 ? 14.456 -11.833 -1.754 1.00 59.47 114 GLY A N 1
ATOM 887 C CA . GLY A 1 114 ? 13.859 -12.692 -2.782 1.00 59.47 114 GLY A CA 1
ATOM 888 C C . GLY A 1 114 ? 14.281 -12.374 -4.226 1.00 59.47 114 GLY A C 1
ATOM 889 O O . GLY A 1 114 ? 13.760 -12.996 -5.144 1.00 59.47 114 GLY A O 1
ATOM 890 N N . GLN A 1 115 ? 15.219 -11.439 -4.441 1.00 58.50 115 GLN A N 1
ATOM 891 C CA . GLN A 1 115 ? 15.716 -10.949 -5.744 1.00 58.50 115 GLN A CA 1
ATOM 892 C C . GLN A 1 115 ? 14.709 -10.156 -6.596 1.00 58.50 115 GLN A C 1
ATOM 894 O O . GLN A 1 115 ? 14.873 -10.040 -7.811 1.00 58.50 115 GLN A O 1
ATOM 899 N N . LEU A 1 116 ? 13.679 -9.583 -5.979 1.00 56.44 116 LEU A N 1
ATOM 900 C CA . LEU A 1 116 ? 12.574 -8.941 -6.698 1.00 56.44 116 LEU A CA 1
ATOM 901 C C . LEU A 1 116 ? 12.708 -7.408 -6.803 1.00 56.44 116 LEU A C 1
ATOM 903 O O . LEU A 1 116 ? 11.946 -6.760 -7.523 1.00 56.44 116 LEU A O 1
ATOM 907 N N . LEU A 1 117 ? 13.684 -6.826 -6.096 1.00 61.94 117 LEU A N 1
ATOM 908 C CA . LEU A 1 117 ? 13.892 -5.383 -5.964 1.00 61.94 117 LEU A CA 1
ATOM 909 C C . LEU A 1 117 ? 15.356 -5.094 -5.600 1.00 61.94 117 LEU A C 1
ATOM 911 O O . LEU A 1 117 ? 15.956 -5.883 -4.881 1.00 61.94 117 LEU A O 1
ATOM 915 N N . GLN A 1 118 ? 15.928 -3.989 -6.090 1.00 64.44 118 GLN A N 1
ATOM 916 C CA . GLN A 1 118 ? 17.281 -3.539 -5.730 1.00 64.44 118 GLN A CA 1
ATOM 917 C C . GLN A 1 118 ? 17.234 -2.200 -4.985 1.00 64.44 118 GLN A C 1
ATOM 919 O O . GLN A 1 118 ? 16.610 -1.250 -5.478 1.00 64.44 118 GLN A O 1
ATOM 924 N N . LEU A 1 119 ? 17.896 -2.128 -3.826 1.00 66.62 119 LEU A N 1
ATOM 925 C CA . LEU A 1 119 ? 18.068 -0.901 -3.048 1.00 66.62 119 LEU A CA 1
ATOM 926 C C . LEU A 1 119 ? 19.436 -0.264 -3.328 1.00 66.62 119 LEU A C 1
ATOM 928 O O . LEU A 1 119 ? 20.454 -0.663 -2.766 1.00 66.62 119 LEU A O 1
ATOM 932 N N . ASP A 1 120 ? 19.459 0.783 -4.154 1.00 68.88 120 ASP A N 1
ATOM 933 C CA . ASP A 1 120 ? 20.681 1.555 -4.399 1.00 68.88 120 ASP A CA 1
ATOM 934 C C . ASP A 1 120 ? 20.714 2.788 -3.478 1.00 68.88 120 ASP A C 1
ATOM 936 O O . ASP A 1 120 ? 19.844 3.660 -3.522 1.00 68.88 120 ASP A O 1
ATOM 940 N N . GLY A 1 121 ? 21.734 2.874 -2.620 1.00 66.69 121 GLY A N 1
ATOM 941 C CA . GLY A 1 121 ? 22.019 4.078 -1.842 1.00 66.69 121 GLY A CA 1
ATOM 942 C C . GLY A 1 121 ? 22.828 5.070 -2.674 1.00 66.69 121 GLY A C 1
ATOM 943 O O . GLY A 1 121 ? 24.044 4.918 -2.789 1.00 66.69 121 GLY A O 1
ATOM 944 N N . GLN A 1 122 ? 22.191 6.099 -3.231 1.00 58.78 122 GLN A N 1
ATOM 945 C CA . GLN A 1 122 ? 22.881 7.176 -3.948 1.00 58.78 122 GLN A CA 1
ATOM 946 C C . GLN A 1 122 ? 22.755 8.488 -3.175 1.00 58.78 122 GLN A C 1
ATOM 948 O O . GLN A 1 122 ? 21.659 8.943 -2.879 1.00 58.78 122 GLN A O 1
ATOM 953 N N . ALA A 1 123 ? 23.889 9.107 -2.828 1.00 65.31 123 ALA A N 1
ATOM 954 C CA . ALA A 1 123 ? 23.939 10.425 -2.178 1.00 65.31 123 ALA A CA 1
ATOM 955 C C . ALA A 1 123 ? 23.077 10.574 -0.895 1.00 65.31 123 ALA A C 1
ATOM 957 O O . ALA A 1 123 ? 22.665 11.676 -0.548 1.00 65.31 123 ALA A O 1
ATOM 958 N N . GLY A 1 124 ? 22.823 9.476 -0.172 1.00 74.19 124 GLY A N 1
ATOM 959 C CA . GLY A 1 124 ? 21.976 9.460 1.029 1.00 74.19 124 GLY A CA 1
ATOM 960 C C . GLY A 1 124 ? 20.483 9.236 0.758 1.00 74.19 124 GLY A C 1
ATOM 961 O O . GLY A 1 124 ? 19.718 9.073 1.707 1.00 74.19 124 GLY A O 1
ATOM 962 N N . GLU A 1 125 ? 20.074 9.164 -0.507 1.00 79.56 125 GLU A N 1
ATOM 963 C CA . GLU A 1 125 ? 18.738 8.756 -0.925 1.00 79.56 125 GLU A CA 1
ATOM 964 C C . GLU A 1 125 ? 18.721 7.258 -1.260 1.00 79.56 125 GLU A C 1
ATOM 966 O O . GLU A 1 125 ? 19.672 6.707 -1.819 1.00 79.56 125 GLU A O 1
ATOM 971 N N . ARG A 1 126 ? 17.641 6.580 -0.863 1.00 86.88 126 ARG A N 1
ATOM 972 C CA . ARG A 1 126 ? 17.421 5.161 -1.158 1.00 86.88 126 ARG A CA 1
ATOM 973 C C . ARG A 1 126 ? 16.536 5.059 -2.388 1.00 86.88 126 ARG A C 1
ATOM 975 O O . ARG A 1 126 ? 15.405 5.549 -2.353 1.00 86.88 126 ARG A O 1
ATOM 982 N N . ILE A 1 127 ? 17.046 4.427 -3.436 1.00 88.75 127 ILE A N 1
ATOM 983 C CA . ILE A 1 127 ? 16.319 4.179 -4.678 1.00 88.75 127 ILE A CA 1
ATOM 984 C C . ILE A 1 127 ? 15.809 2.744 -4.682 1.00 88.75 127 ILE A C 1
ATOM 986 O O . ILE A 1 127 ? 16.539 1.814 -4.356 1.00 88.75 127 ILE A O 1
ATOM 990 N N . VAL A 1 128 ? 14.545 2.596 -5.049 1.00 89.12 128 VAL A N 1
ATOM 991 C CA . VAL A 1 128 ? 13.815 1.345 -5.193 1.00 89.12 128 VAL A CA 1
ATOM 992 C C . VAL A 1 128 ? 13.586 1.124 -6.678 1.00 89.12 128 VAL A C 1
ATOM 994 O O . VAL A 1 128 ? 12.891 1.903 -7.333 1.00 89.12 128 VAL A O 1
ATOM 997 N N . ARG A 1 129 ? 14.170 0.051 -7.202 1.00 89.25 129 ARG A N 1
ATOM 998 C CA . ARG A 1 129 ? 14.013 -0.340 -8.601 1.00 89.25 129 ARG A CA 1
ATOM 999 C C . ARG A 1 129 ? 12.920 -1.391 -8.759 1.00 89.25 129 ARG A C 1
ATOM 1001 O O . ARG A 1 129 ? 13.062 -2.494 -8.239 1.00 89.25 129 ARG A O 1
ATOM 1008 N N . ILE A 1 130 ? 11.876 -1.077 -9.522 1.00 88.25 130 ILE A N 1
ATOM 1009 C CA . ILE A 1 130 ? 10.773 -1.995 -9.836 1.00 88.25 130 ILE A CA 1
ATOM 1010 C C . ILE A 1 130 ? 10.694 -2.283 -11.337 1.00 88.25 130 ILE A C 1
ATOM 1012 O O . ILE A 1 130 ? 10.909 -1.402 -12.172 1.00 88.25 130 ILE A O 1
ATOM 1016 N N . MET A 1 131 ? 10.353 -3.519 -11.701 1.00 87.44 131 MET A N 1
ATOM 1017 C CA . MET A 1 131 ? 10.102 -3.882 -13.095 1.00 87.44 131 MET A CA 1
ATOM 1018 C C . MET A 1 131 ? 8.904 -3.100 -13.652 1.00 87.44 131 MET A C 1
ATOM 1020 O O . MET A 1 131 ? 7.833 -3.067 -13.048 1.00 87.44 131 MET A O 1
ATOM 1024 N N . GLY A 1 132 ? 9.066 -2.506 -14.834 1.00 86.19 132 GLY A N 1
ATOM 1025 C CA . GLY A 1 132 ? 8.009 -1.862 -15.615 1.00 86.19 132 GLY A CA 1
ATOM 1026 C C . GLY A 1 132 ? 7.064 -2.881 -16.231 1.00 86.19 132 GLY A C 1
ATOM 1027 O O . GLY A 1 132 ? 7.034 -3.079 -17.443 1.00 86.19 132 GLY A O 1
ATOM 1028 N N . LYS A 1 133 ? 6.331 -3.570 -15.367 1.00 89.62 133 LYS A N 1
ATOM 1029 C CA . LYS A 1 133 ? 5.284 -4.524 -15.707 1.00 89.62 133 LYS A CA 1
ATOM 1030 C C . LYS A 1 133 ? 3.930 -3.809 -15.558 1.00 89.62 133 LYS A C 1
ATOM 1032 O O . LYS A 1 133 ? 3.751 -3.144 -14.536 1.00 89.62 133 LYS A O 1
ATOM 1037 N N . PRO A 1 134 ? 2.999 -3.920 -16.531 1.00 93.12 134 PRO A N 1
ATOM 1038 C CA . PRO A 1 134 ? 1.659 -3.342 -16.414 1.00 93.12 134 PRO A CA 1
ATOM 1039 C C . PRO A 1 134 ? 0.986 -3.732 -15.100 1.00 93.12 134 PRO A C 1
ATOM 1041 O O . PRO A 1 134 ? 1.124 -4.881 -14.663 1.00 93.12 134 PRO A O 1
ATOM 1044 N N . SER A 1 135 ? 0.249 -2.799 -14.491 1.00 93.50 135 SER A N 1
ATOM 1045 C CA . SER A 1 135 ? -0.328 -2.981 -13.152 1.00 93.50 135 SER A CA 1
ATOM 1046 C C . SER A 1 135 ? -1.140 -4.275 -13.048 1.00 93.50 135 SER A C 1
ATOM 1048 O O . SER A 1 135 ? -0.922 -5.085 -12.147 1.00 93.50 135 SER A O 1
ATOM 1050 N N . LEU A 1 136 ? -1.999 -4.539 -14.033 1.00 94.81 136 LEU A N 1
ATOM 1051 C CA . LEU A 1 136 ? -2.858 -5.723 -14.059 1.00 94.81 136 LEU A CA 1
ATOM 1052 C C . LEU A 1 136 ? -2.077 -7.046 -14.025 1.00 94.81 136 LEU A C 1
ATOM 1054 O O . LEU A 1 136 ? -2.504 -7.997 -13.376 1.00 94.81 136 LEU A O 1
ATOM 1058 N N . ASN A 1 137 ? -0.908 -7.100 -14.670 1.00 94.06 137 ASN A N 1
ATOM 1059 C CA . ASN A 1 137 ? -0.122 -8.328 -14.759 1.00 94.06 137 ASN A CA 1
ATOM 1060 C C . ASN A 1 137 ? 0.466 -8.733 -13.395 1.00 94.06 137 ASN A C 1
ATOM 1062 O O . ASN A 1 137 ? 0.810 -9.902 -13.203 1.00 94.06 137 ASN A O 1
ATOM 1066 N N . TRP A 1 138 ? 0.646 -7.786 -12.466 1.00 93.81 138 TRP A N 1
ATOM 1067 C CA . TRP A 1 138 ? 1.021 -8.097 -11.084 1.00 93.81 138 TRP A CA 1
ATOM 1068 C C . TRP A 1 138 ? -0.089 -8.864 -10.374 1.00 93.81 138 TRP A C 1
ATOM 1070 O O . TRP A 1 138 ? 0.172 -9.892 -9.760 1.00 93.81 138 TRP A O 1
ATOM 1080 N N . LEU A 1 139 ? -1.334 -8.405 -10.522 1.00 93.31 139 LEU A N 1
ATOM 1081 C CA . LEU A 1 139 ? -2.493 -9.074 -9.937 1.00 93.31 139 LEU A CA 1
ATOM 1082 C C . LEU A 1 139 ? -2.712 -10.453 -10.554 1.00 93.31 139 LEU A C 1
ATOM 1084 O O . LEU A 1 139 ? -2.958 -11.400 -9.817 1.00 93.31 139 LEU A O 1
ATOM 1088 N N . THR A 1 140 ? -2.585 -10.582 -11.879 1.00 94.06 140 THR A N 1
ATOM 1089 C CA . THR A 1 140 ? -2.675 -11.888 -12.548 1.00 94.06 140 THR A CA 1
ATOM 1090 C C . THR A 1 140 ? -1.665 -12.868 -11.964 1.00 94.06 140 THR A C 1
ATOM 1092 O O . THR A 1 140 ? -2.059 -13.940 -11.535 1.00 94.06 140 THR A O 1
ATOM 1095 N N . GLN A 1 141 ? -0.397 -12.465 -11.837 1.00 91.56 141 GLN A N 1
ATOM 1096 C CA . GLN A 1 141 ? 0.626 -13.314 -11.224 1.00 91.56 141 GLN A CA 1
ATOM 1097 C C . GLN A 1 141 ? 0.263 -13.709 -9.786 1.00 91.56 141 GLN A C 1
ATOM 1099 O O . GLN A 1 141 ? 0.350 -14.882 -9.441 1.00 91.56 141 GLN A O 1
ATOM 1104 N N . TYR A 1 142 ? -0.186 -12.754 -8.966 1.00 92.56 142 TYR A N 1
ATOM 1105 C CA . TYR A 1 142 ? -0.585 -13.035 -7.587 1.00 92.56 142 TYR A CA 1
ATOM 1106 C C . TYR A 1 142 ? -1.674 -14.110 -7.514 1.00 92.56 142 TYR A C 1
ATOM 1108 O O . TYR A 1 142 ? -1.541 -15.077 -6.767 1.00 92.56 142 TYR A O 1
ATOM 1116 N N . TYR A 1 143 ? -2.742 -13.952 -8.300 1.00 92.62 143 TYR A N 1
ATOM 1117 C CA . TYR A 1 143 ? -3.865 -14.887 -8.300 1.00 92.62 143 TYR A CA 1
ATOM 1118 C C . TYR A 1 143 ? -3.552 -16.208 -9.009 1.00 92.62 143 TYR A C 1
ATOM 1120 O O . TYR A 1 143 ? -4.129 -17.219 -8.630 1.00 92.62 143 TYR A O 1
ATOM 1128 N N . ASP A 1 144 ? -2.633 -16.246 -9.970 1.00 92.00 144 ASP A N 1
ATOM 1129 C CA . ASP A 1 144 ? -2.185 -17.507 -10.570 1.00 92.00 144 ASP A CA 1
ATOM 1130 C C . ASP A 1 144 ? -1.358 -18.330 -9.566 1.00 92.00 144 ASP A C 1
ATOM 1132 O O . ASP A 1 144 ? -1.528 -19.544 -9.462 1.00 92.00 144 ASP A O 1
ATOM 1136 N N . GLU A 1 145 ? -0.498 -17.675 -8.781 1.00 87.69 145 GLU A N 1
ATOM 1137 C CA . GLU A 1 145 ? 0.356 -18.334 -7.784 1.00 87.69 145 GLU A CA 1
ATOM 1138 C C . GLU A 1 145 ? -0.406 -18.718 -6.502 1.00 87.69 145 GLU A C 1
ATOM 1140 O O . GLU A 1 145 ? -0.117 -19.753 -5.903 1.00 87.69 145 GLU A O 1
ATOM 1145 N N . HIS A 1 146 ? -1.396 -17.916 -6.088 1.00 82.69 146 HIS A N 1
ATOM 1146 C CA . HIS A 1 146 ? -2.113 -18.096 -4.816 1.00 82.69 146 HIS A CA 1
ATOM 1147 C C . HIS A 1 146 ? -3.564 -18.576 -4.976 1.00 82.69 146 HIS A C 1
ATOM 1149 O O . HIS A 1 146 ? -4.172 -19.018 -4.003 1.00 82.69 146 HIS A O 1
ATOM 1155 N N . GLY A 1 147 ? -4.141 -18.500 -6.178 1.00 65.44 147 GLY A N 1
ATOM 1156 C CA . GLY A 1 147 ? -5.537 -18.867 -6.441 1.00 65.44 147 GLY A CA 1
ATOM 1157 C C . GLY A 1 147 ? -5.769 -20.364 -6.635 1.00 65.44 147 GLY A C 1
ATOM 1158 O O . GLY A 1 147 ? -6.868 -20.838 -6.371 1.00 65.44 147 GLY A O 1
ATOM 1159 N N . VAL A 1 148 ? -4.744 -21.131 -7.023 1.00 55.06 148 VAL A N 1
ATOM 1160 C CA . VAL A 1 148 ? -4.864 -22.592 -7.217 1.00 55.06 148 VAL A CA 1
ATOM 1161 C C . VAL A 1 148 ? -4.847 -23.355 -5.882 1.00 55.06 148 VAL A C 1
ATOM 1163 O O . VAL A 1 148 ? -5.413 -24.437 -5.777 1.00 55.06 148 VAL A O 1
ATOM 1166 N N . ALA A 1 149 ? -4.269 -22.778 -4.824 1.00 50.34 149 ALA A N 1
ATOM 1167 C CA . ALA A 1 149 ? -4.108 -23.459 -3.538 1.00 50.34 149 ALA A CA 1
ATOM 1168 C C . ALA A 1 149 ? -5.411 -23.609 -2.724 1.00 50.34 149 ALA A C 1
ATOM 1170 O O . ALA A 1 149 ? -5.448 -24.404 -1.790 1.00 50.34 149 ALA A O 1
ATOM 1171 N N . GLN A 1 150 ? -6.480 -22.874 -3.052 1.00 46.97 150 GLN A N 1
ATOM 1172 C CA . GLN A 1 150 ? -7.725 -22.900 -2.267 1.00 46.97 150 GLN A CA 1
ATOM 1173 C C . GLN A 1 150 ? -8.769 -23.918 -2.758 1.00 46.97 150 GLN A C 1
ATOM 1175 O O . GLN A 1 150 ? -9.740 -24.160 -2.044 1.00 46.97 150 GLN A O 1
ATOM 1180 N N . GLU A 1 151 ? -8.583 -24.546 -3.926 1.00 48.81 151 GLU A N 1
ATOM 1181 C CA . GLU A 1 151 ? -9.496 -25.601 -4.408 1.00 48.81 151 GLU A CA 1
ATOM 1182 C C . GLU A 1 151 ? -9.096 -27.014 -3.938 1.00 48.81 151 GLU A C 1
ATOM 1184 O O . GLU A 1 151 ? -9.971 -27.863 -3.787 1.00 48.81 151 GLU A O 1
ATOM 1189 N N . GLU A 1 152 ? -7.818 -27.27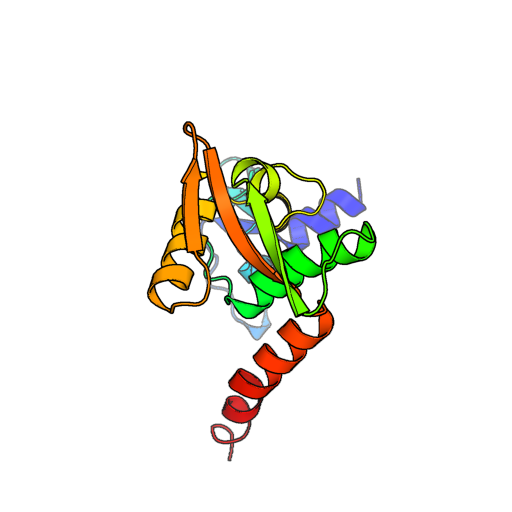9 -3.629 1.00 44.88 152 GLU A N 1
ATOM 1190 C CA . GLU A 1 152 ? -7.360 -28.616 -3.196 1.00 44.88 152 GLU A CA 1
ATOM 1191 C C . GLU A 1 152 ? -7.543 -28.904 -1.693 1.00 44.88 152 GLU A C 1
ATOM 1193 O O . GLU A 1 152 ? -7.596 -30.068 -1.309 1.00 44.88 152 GLU A O 1
ATOM 1198 N N . GLU A 1 153 ? -7.700 -27.893 -0.830 1.00 42.12 153 GLU A N 1
ATOM 1199 C CA . GLU A 1 153 ? -7.979 -28.098 0.609 1.00 42.12 153 GLU A CA 1
ATOM 1200 C C . GLU A 1 153 ? -9.481 -28.238 0.936 1.00 42.12 153 GLU A C 1
ATOM 1202 O O . GLU A 1 153 ? -9.849 -28.505 2.082 1.00 42.12 153 GLU A O 1
ATOM 1207 N N . ALA A 1 154 ? -10.355 -28.082 -0.065 1.00 44.53 154 ALA A N 1
ATOM 1208 C CA . ALA A 1 154 ? -11.811 -28.198 0.066 1.00 44.53 154 ALA A CA 1
ATOM 1209 C C . ALA A 1 154 ? -12.409 -29.450 -0.619 1.00 44.53 154 ALA A C 1
ATOM 1211 O O . ALA A 1 154 ? -13.637 -29.581 -0.663 1.00 44.53 154 ALA A O 1
ATOM 1212 N N . ALA A 1 155 ? -11.570 -30.359 -1.134 1.00 40.06 155 ALA A N 1
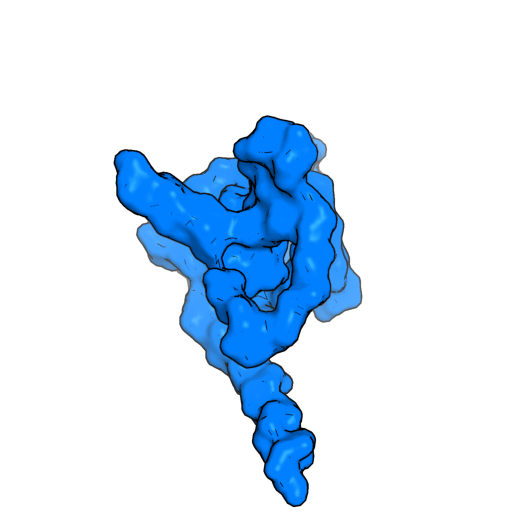ATOM 1213 C CA . ALA A 1 155 ? -11.955 -31.622 -1.779 1.00 40.06 155 ALA A CA 1
ATOM 1214 C C . ALA A 1 155 ? -11.497 -32.844 -0.965 1.00 40.06 155 ALA A C 1
ATOM 1216 O O . ALA A 1 155 ? -12.267 -33.834 -0.923 1.00 40.06 155 ALA A O 1
#

Secondary structure (DSSP, 8-state):
-HHHHHHHHHHEEEESPP---GGG----GGGGG--EEEETTT--EEE--S-----HHHHHHHHHHHHHTTT---TTSEEEEEHHHHHHSTT-HHHHTT--HHHHHHHHHHHHTTTS-EEEEETTEEEEEEE---HHHHHHHHHHHHHGGGTSTT-

Foldseek 3Di:
DVVVVVVCQQQEQEPPHDPDDPVPPPGHPNVVLVQKYQYPVVRDIDGDAAAGPDDPLNLLLQALVVCVVVVNQPAQAKDKDWLCCQQPPDSHPNVVSVYDSVSSVVNLVVVVVVVQWDWDQDPNITIIIHHSDHSVVSVVVVCVVPVVVVVVVVD

Sequence (155 aa):
DRDINCLLRSYAVKVPREQSDPEDALECPLSELGVLIHSKQSGFFHLNRDLKPIPFELFGYAVTHVIERSDTLKEGSNNDLSLTELVNGANMPGRVFALTSEATYELVASYEAGQLLQLDGQAGERIVRIMGKPSLNWLTQYYDEHGVAQEEEAA